Protein AF-A0A2V9KWY2-F1 (afdb_monomer_lite)

pLDDT: mean 82.52, std 20.33, range [44.47, 98.69]

Foldseek 3Di:
DDDPVNVVVVVVVVVVVVVVVLVVVLVVLLVVLLVCLVVVHDLDDVVVLVVVLVVQLVVDPDPDHSVRSSVVVVVSVVVSSVNSVVSSVDPDDDDDPPDDDDDDDDDDDDDDDDDDDDDDDDDDDD

Secondary structure (DSSP, 8-state):
---HHHHHHHHHHHHHHHHHHHHHHHHHHHHHHHHHHHTT--S--HHHHHHHHHHHHHH--SSS-HHHHHHHHHHHHHHHHHHHHHHHH--S-----------PPP-------PPP----------

Radius of gyration: 31.1 Å; chains: 1; bounding box: 34×101×57 Å

Sequence (126 aa):
MSDLDDWRKRIDEIDQQLVKLLNERSGCAVEIGHIKKKLNLPAWAPEREVEILRNVVKTNRGPLDDAAIRRLFERIIDEARSLERHAMDAHTGPVPGRGRSPSVGQSSSGSDAGPSGSGGSSERKG

Structure (mmCIF, N/CA/C/O backbone):
data_AF-A0A2V9KWY2-F1
#
_entry.id   AF-A0A2V9KWY2-F1
#
loop_
_atom_site.group_PDB
_atom_site.id
_atom_site.type_symbol
_atom_site.label_atom_id
_atom_site.label_alt_id
_atom_site.label_comp_id
_atom_site.label_asym_id
_atom_site.label_entity_id
_atom_site.label_seq_id
_atom_site.pdbx_PDB_ins_code
_atom_site.Cartn_x
_atom_site.Cartn_y
_atom_site.Cartn_z
_atom_site.occupancy
_atom_site.B_iso_or_equiv
_atom_site.auth_seq_id
_atom_site.auth_comp_id
_atom_site.auth_asym_id
_atom_site.auth_atom_id
_atom_site.pdbx_PDB_model_num
ATOM 1 N N . MET A 1 1 ? -13.971 2.257 31.378 1.00 46.94 1 MET A N 1
ATOM 2 C CA . MET A 1 1 ? -14.927 2.193 30.254 1.00 46.94 1 MET A CA 1
ATOM 3 C C . MET A 1 1 ? -14.268 2.937 29.112 1.00 46.94 1 MET A C 1
ATOM 5 O O . MET A 1 1 ? -13.916 4.083 29.337 1.00 46.94 1 MET A O 1
ATOM 9 N N . SER A 1 2 ? -13.982 2.286 27.982 1.00 66.12 2 SER A N 1
ATOM 10 C CA . SER A 1 2 ? -13.500 3.006 26.794 1.00 66.12 2 SER A CA 1
ATOM 11 C C . SER A 1 2 ? -14.691 3.727 26.178 1.00 66.12 2 SER A C 1
ATOM 13 O O . SER A 1 2 ? -15.665 3.055 25.826 1.00 66.12 2 SER A O 1
ATOM 15 N N . ASP A 1 3 ? -14.634 5.048 26.079 1.00 87.38 3 ASP A N 1
ATOM 16 C CA . ASP A 1 3 ? -15.668 5.807 25.377 1.00 87.38 3 ASP A CA 1
ATOM 17 C C . ASP A 1 3 ? -15.383 5.797 23.864 1.00 87.38 3 ASP A C 1
ATOM 19 O O . ASP A 1 3 ? -14.276 5.483 23.417 1.00 87.38 3 ASP A O 1
ATOM 23 N N . LEU A 1 4 ? -16.390 6.117 23.057 1.00 94.56 4 LEU A N 1
ATOM 24 C CA . LEU A 1 4 ? -16.317 6.206 21.599 1.00 94.56 4 LEU A CA 1
ATOM 25 C C . LEU A 1 4 ? -15.117 7.041 21.119 1.00 94.56 4 LEU A C 1
ATOM 27 O O . LEU A 1 4 ? -14.477 6.704 20.120 1.00 94.56 4 LEU A O 1
ATOM 31 N N . ASP A 1 5 ? -14.797 8.109 21.843 1.00 95.62 5 ASP A N 1
ATOM 32 C CA . ASP A 1 5 ? -13.716 9.025 21.490 1.00 95.62 5 ASP A CA 1
ATOM 33 C C . ASP A 1 5 ? -12.321 8.407 21.652 1.00 95.62 5 ASP A C 1
ATOM 35 O O . ASP A 1 5 ? -11.417 8.739 20.884 1.00 95.62 5 ASP A O 1
ATOM 39 N N . ASP A 1 6 ? -12.135 7.463 22.578 1.00 95.75 6 ASP A N 1
ATOM 40 C CA . ASP A 1 6 ? -10.857 6.757 22.728 1.00 95.75 6 ASP A CA 1
ATOM 41 C C . ASP A 1 6 ? -10.597 5.839 21.528 1.00 95.75 6 ASP A C 1
ATOM 43 O O . ASP A 1 6 ? -9.485 5.786 20.999 1.00 95.75 6 ASP A O 1
ATOM 47 N N . TRP A 1 7 ? -11.640 5.162 21.039 1.00 96.12 7 TRP A N 1
ATOM 48 C CA . TRP A 1 7 ? -11.542 4.328 19.841 1.00 96.12 7 TRP A CA 1
ATOM 49 C C . TRP A 1 7 ? -11.299 5.147 18.576 1.00 96.12 7 TRP A C 1
ATOM 51 O O . TRP A 1 7 ? -10.528 4.718 17.721 1.00 96.12 7 TRP A O 1
ATOM 61 N N . ARG A 1 8 ? -11.896 6.338 18.464 1.00 96.94 8 ARG A N 1
ATOM 62 C CA . ARG A 1 8 ? -11.625 7.256 17.347 1.00 96.94 8 ARG A CA 1
ATOM 63 C C . ARG A 1 8 ? -10.176 7.726 17.336 1.00 96.94 8 ARG A C 1
ATOM 65 O O . ARG A 1 8 ? -9.519 7.577 16.315 1.00 96.94 8 ARG A O 1
ATOM 72 N N . LYS A 1 9 ? -9.643 8.169 18.480 1.00 97.44 9 LYS A N 1
ATOM 73 C CA . LYS A 1 9 ? -8.216 8.525 18.598 1.00 97.44 9 LYS A CA 1
ATOM 74 C C . LYS A 1 9 ? -7.316 7.357 18.210 1.00 97.44 9 LYS A C 1
ATOM 76 O O . LYS A 1 9 ? -6.326 7.541 17.509 1.00 97.44 9 LYS A O 1
ATOM 81 N N . ARG A 1 10 ? -7.682 6.139 18.622 1.00 97.44 10 ARG A N 1
ATOM 82 C CA . ARG A 1 10 ? -6.934 4.941 18.243 1.00 97.44 10 ARG A CA 1
ATOM 83 C C . ARG A 1 10 ? -6.958 4.686 16.734 1.00 97.44 10 ARG A C 1
ATOM 85 O O . ARG A 1 10 ? -5.940 4.271 16.187 1.00 97.44 10 ARG A O 1
ATOM 92 N N . ILE A 1 11 ? -8.090 4.915 16.069 1.00 97.75 11 ILE A N 1
ATOM 93 C CA . ILE A 1 11 ? -8.193 4.834 14.605 1.00 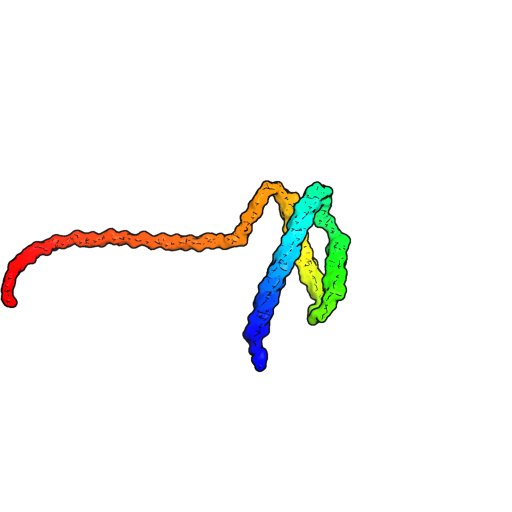97.75 11 ILE A CA 1
ATOM 94 C C . ILE A 1 11 ? -7.293 5.892 13.959 1.00 97.75 11 ILE A C 1
ATOM 96 O O . ILE A 1 11 ? -6.481 5.531 13.114 1.00 97.75 11 ILE A O 1
ATOM 100 N N . ASP A 1 12 ? -7.332 7.142 14.423 1.00 98.31 12 ASP A N 1
ATOM 101 C CA . ASP A 1 12 ? -6.498 8.222 13.878 1.00 98.31 12 ASP A CA 1
ATOM 102 C C . ASP A 1 12 ? -4.993 7.891 13.961 1.00 98.31 12 ASP A C 1
ATOM 104 O O . ASP A 1 12 ? -4.233 8.121 13.017 1.00 98.31 12 ASP A O 1
ATOM 108 N N . GLU A 1 13 ? -4.543 7.308 15.076 1.00 98.50 13 GLU A N 1
ATOM 109 C CA . GLU A 1 13 ? -3.160 6.839 15.247 1.00 98.50 13 GLU A CA 1
ATOM 110 C C . GLU A 1 13 ? -2.784 5.717 14.270 1.00 98.50 13 GLU A C 1
ATOM 112 O O . GLU A 1 13 ? -1.647 5.659 13.786 1.00 98.50 13 GLU A O 1
ATOM 117 N N . ILE A 1 14 ? -3.711 4.791 14.013 1.00 98.50 14 ILE A N 1
ATOM 118 C CA . ILE A 1 14 ? -3.516 3.695 13.060 1.00 98.50 14 ILE A CA 1
ATOM 119 C C . ILE A 1 14 ? -3.457 4.258 11.641 1.00 98.50 14 ILE A C 1
ATOM 121 O O . ILE A 1 14 ? -2.558 3.893 10.886 1.00 98.50 14 ILE A O 1
ATOM 125 N N . ASP A 1 15 ? -4.340 5.187 11.293 1.00 98.50 15 ASP A N 1
ATOM 126 C CA . ASP A 1 15 ? -4.395 5.800 9.968 1.00 98.50 15 ASP A CA 1
ATOM 127 C C . ASP A 1 15 ? -3.099 6.552 9.641 1.00 98.50 15 ASP A C 1
ATOM 129 O O . ASP A 1 15 ? -2.556 6.417 8.541 1.00 98.50 15 ASP A O 1
ATOM 133 N N . GLN A 1 16 ? -2.520 7.260 10.614 1.00 98.62 16 GLN A N 1
ATOM 134 C CA . GLN A 1 16 ? -1.202 7.886 10.454 1.00 98.62 16 GLN A CA 1
ATOM 135 C C . GLN A 1 16 ? -0.099 6.856 10.164 1.00 98.62 16 GLN A C 1
ATOM 137 O O . GLN A 1 16 ? 0.765 7.085 9.309 1.00 98.62 16 GLN A O 1
ATOM 142 N N . GLN A 1 17 ? -0.129 5.702 10.836 1.00 98.69 17 GLN A N 1
ATOM 143 C CA . GLN A 1 17 ? 0.818 4.614 10.581 1.00 98.69 17 GLN A CA 1
ATOM 144 C C . GLN A 1 17 ? 0.595 3.978 9.206 1.00 98.69 17 GLN A C 1
ATOM 146 O O . GLN A 1 17 ? 1.567 3.703 8.501 1.00 98.69 17 GLN A O 1
ATOM 151 N N . LEU A 1 18 ? -0.661 3.796 8.790 1.00 98.19 18 LEU A N 1
ATOM 152 C CA . LEU A 1 18 ? -1.001 3.293 7.462 1.00 98.19 18 LEU A CA 1
ATOM 153 C C . LEU A 1 18 ? -0.465 4.221 6.372 1.00 98.19 18 LEU A C 1
ATOM 155 O O . LEU A 1 18 ? 0.203 3.747 5.457 1.00 98.19 18 LEU A O 1
ATOM 159 N N . VAL A 1 19 ? -0.673 5.536 6.491 1.00 98.38 19 VAL A N 1
ATOM 160 C CA . VAL A 1 19 ? -0.138 6.516 5.531 1.00 98.38 19 VAL A CA 1
ATOM 161 C C . VAL A 1 19 ? 1.386 6.433 5.452 1.00 98.38 19 VAL A C 1
ATOM 163 O O . VAL A 1 19 ? 1.946 6.421 4.354 1.00 98.38 19 VAL A O 1
ATOM 166 N N . LYS A 1 20 ? 2.074 6.321 6.594 1.00 98.44 20 LYS A N 1
ATOM 167 C CA . LYS A 1 20 ? 3.533 6.163 6.622 1.00 98.44 20 LYS A CA 1
ATOM 168 C C . LYS A 1 20 ? 3.984 4.899 5.879 1.00 98.44 20 LYS A C 1
ATOM 170 O O . LYS A 1 20 ? 4.830 4.989 4.994 1.00 98.44 20 LYS A O 1
ATOM 175 N N . LEU A 1 21 ? 3.381 3.749 6.180 1.00 98.44 21 LEU A N 1
ATOM 176 C CA . LEU A 1 21 ? 3.709 2.469 5.541 1.00 98.44 21 LEU A CA 1
ATOM 177 C C . LEU A 1 21 ? 3.394 2.467 4.038 1.00 98.44 21 LEU A C 1
ATOM 179 O O . LEU A 1 21 ? 4.153 1.918 3.239 1.00 98.44 21 LEU A O 1
ATOM 183 N N . LEU A 1 22 ? 2.291 3.098 3.631 1.00 97.94 22 LEU A N 1
ATOM 184 C CA . LEU A 1 22 ? 1.922 3.239 2.223 1.00 97.94 22 LEU A CA 1
ATOM 185 C C . LEU A 1 22 ? 2.926 4.109 1.462 1.00 97.94 22 LEU A C 1
ATOM 187 O O . LEU A 1 22 ? 3.292 3.762 0.337 1.00 97.94 22 LEU A O 1
ATOM 191 N N . ASN A 1 23 ? 3.412 5.192 2.073 1.00 97.62 23 ASN A N 1
ATOM 192 C CA . ASN A 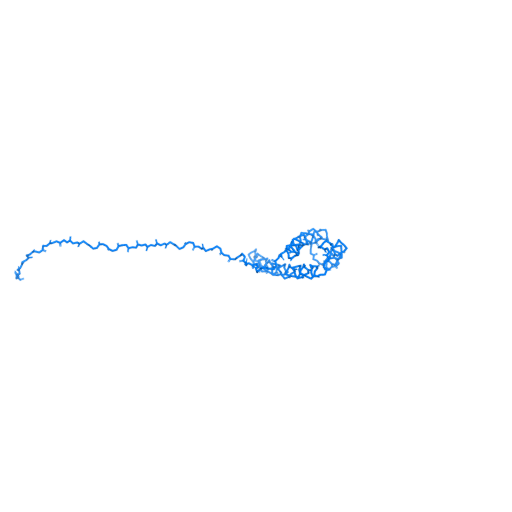1 23 ? 4.453 6.038 1.490 1.00 97.62 23 ASN A CA 1
ATOM 193 C C . ASN A 1 23 ? 5.785 5.293 1.361 1.00 97.62 23 ASN A C 1
ATOM 195 O O . ASN A 1 23 ? 6.404 5.343 0.301 1.00 97.62 23 ASN A O 1
ATOM 199 N N . GLU A 1 24 ? 6.200 4.552 2.392 1.00 98.25 24 GLU A N 1
ATOM 200 C CA . GLU A 1 24 ? 7.406 3.713 2.344 1.00 98.25 24 GLU A CA 1
ATOM 201 C C . GLU A 1 24 ? 7.311 2.669 1.220 1.00 98.25 24 GLU A C 1
ATOM 203 O O . GLU A 1 24 ? 8.194 2.588 0.364 1.00 98.25 24 GLU A O 1
ATOM 208 N N . ARG A 1 25 ? 6.191 1.935 1.144 1.00 97.75 25 ARG A N 1
ATOM 209 C CA . ARG A 1 25 ? 5.931 0.964 0.070 1.00 97.75 25 ARG A CA 1
ATOM 210 C C . ARG A 1 25 ? 5.951 1.615 -1.316 1.00 97.75 25 ARG A C 1
ATOM 212 O O . ARG A 1 25 ? 6.458 1.022 -2.267 1.00 97.75 25 ARG A O 1
ATOM 219 N N . SER A 1 26 ? 5.387 2.812 -1.440 1.00 96.25 26 SER A N 1
ATOM 220 C CA . SER A 1 26 ? 5.357 3.564 -2.698 1.00 96.25 26 SER A CA 1
ATOM 221 C C . SER A 1 26 ? 6.750 4.047 -3.107 1.00 96.25 26 SER A C 1
ATOM 223 O O . SER A 1 26 ? 7.088 3.990 -4.286 1.00 96.25 26 SER A O 1
ATOM 225 N N . GLY A 1 27 ? 7.593 4.428 -2.143 1.00 97.00 27 GLY A N 1
ATOM 226 C CA . GLY A 1 27 ? 9.008 4.725 -2.374 1.00 97.00 27 GLY A CA 1
ATOM 227 C C . GLY A 1 27 ? 9.759 3.533 -2.971 1.00 97.00 27 GLY A C 1
ATOM 228 O O . GLY A 1 27 ? 10.503 3.698 -3.935 1.00 97.00 27 GLY A O 1
ATOM 229 N N . CYS A 1 28 ? 9.493 2.309 -2.497 1.00 97.00 28 CYS A N 1
ATOM 230 C CA . CYS A 1 28 ? 10.054 1.106 -3.119 1.00 97.00 28 CYS A CA 1
ATOM 231 C C . CYS A 1 28 ? 9.642 0.961 -4.594 1.00 97.00 28 CYS A C 1
ATOM 233 O O . CYS A 1 28 ? 10.468 0.579 -5.419 1.00 97.00 28 CYS A O 1
ATOM 235 N N . ALA A 1 29 ? 8.388 1.270 -4.942 1.00 95.88 29 ALA A N 1
ATOM 236 C CA . ALA A 1 29 ? 7.912 1.196 -6.325 1.00 95.88 29 ALA A CA 1
ATOM 237 C C . ALA A 1 29 ? 8.608 2.221 -7.238 1.00 95.88 29 ALA A C 1
ATOM 239 O O . ALA A 1 29 ? 8.958 1.897 -8.371 1.00 95.88 29 ALA A O 1
ATOM 240 N N . VAL A 1 30 ? 8.880 3.427 -6.732 1.00 96.69 30 VAL A N 1
ATOM 241 C CA . VAL A 1 30 ? 9.658 4.450 -7.452 1.00 96.69 30 VAL A CA 1
ATOM 242 C C . VAL A 1 30 ? 11.072 3.949 -7.756 1.00 96.69 30 VAL A C 1
ATOM 244 O O . VAL A 1 30 ? 11.508 4.001 -8.907 1.00 96.69 30 VAL A O 1
ATOM 247 N N . GLU A 1 31 ? 11.768 3.391 -6.763 1.00 97.56 31 GLU A N 1
ATOM 248 C CA . GLU A 1 31 ? 13.118 2.851 -6.971 1.00 97.56 31 GLU A CA 1
ATOM 249 C C . GLU A 1 31 ? 13.133 1.657 -7.932 1.00 97.56 31 GLU A C 1
ATOM 251 O O . GLU A 1 31 ? 14.009 1.561 -8.796 1.00 97.56 31 GLU A O 1
ATOM 256 N N . ILE A 1 32 ? 12.128 0.778 -7.852 1.00 95.75 32 ILE A N 1
ATOM 257 C CA . ILE A 1 32 ? 11.937 -0.302 -8.827 1.00 95.75 32 ILE A CA 1
ATOM 258 C C . ILE A 1 32 ? 11.779 0.273 -10.239 1.00 95.75 32 ILE A C 1
ATOM 260 O O . ILE A 1 32 ? 12.401 -0.243 -11.167 1.00 95.75 32 ILE A O 1
ATOM 264 N N . GLY A 1 33 ? 11.020 1.359 -10.406 1.00 95.75 33 GLY A N 1
ATOM 265 C CA . GLY A 1 33 ? 10.865 2.051 -11.686 1.00 95.75 33 GLY A CA 1
ATOM 266 C C . GLY A 1 33 ? 12.200 2.552 -12.241 1.00 95.75 33 GLY A C 1
ATOM 267 O O . GLY A 1 33 ? 12.541 2.265 -13.390 1.00 95.75 33 GLY A O 1
ATOM 268 N N . HIS A 1 34 ? 13.021 3.212 -11.418 1.00 95.50 34 HIS A N 1
ATOM 269 C CA . HIS A 1 34 ? 14.365 3.642 -11.823 1.00 95.50 34 HIS A CA 1
ATOM 270 C C . HIS A 1 34 ? 15.258 2.467 -12.250 1.00 95.50 34 HIS A C 1
ATOM 272 O O . HIS A 1 34 ? 15.983 2.565 -13.244 1.00 95.50 34 HIS A O 1
ATOM 278 N N . ILE A 1 35 ? 15.215 1.352 -11.514 1.00 95.81 35 ILE A N 1
ATOM 279 C CA . ILE A 1 35 ? 15.985 0.142 -11.827 1.00 95.81 35 ILE A CA 1
ATOM 280 C C . ILE A 1 35 ? 15.503 -0.474 -13.143 1.00 95.81 35 ILE A C 1
ATOM 282 O O . ILE A 1 35 ? 16.315 -0.729 -14.030 1.00 95.81 35 ILE A O 1
ATOM 286 N N . LYS A 1 36 ? 14.191 -0.665 -13.313 1.00 94.19 36 LYS A N 1
ATOM 287 C CA . LYS A 1 36 ? 13.609 -1.221 -14.540 1.00 94.19 36 LYS A CA 1
ATOM 288 C C . LYS A 1 36 ? 13.922 -0.363 -15.757 1.00 94.19 36 LYS A C 1
ATOM 290 O O . LYS A 1 36 ? 14.289 -0.917 -16.786 1.00 94.19 36 LYS A O 1
ATOM 295 N N . LYS A 1 37 ? 13.881 0.968 -15.627 1.00 94.38 37 LYS A N 1
ATOM 296 C CA . LYS A 1 37 ? 14.306 1.895 -16.685 1.00 94.38 37 LYS A CA 1
ATOM 297 C C . LYS A 1 37 ? 15.760 1.659 -17.090 1.00 94.38 37 LYS A C 1
ATOM 299 O O . LYS A 1 37 ? 16.043 1.497 -18.272 1.00 94.38 37 LYS A O 1
ATOM 304 N N . LYS A 1 38 ? 16.679 1.601 -16.118 1.00 94.81 38 LYS A N 1
ATOM 305 C CA . LYS A 1 38 ? 18.111 1.345 -16.368 1.00 94.81 38 LYS A CA 1
ATOM 306 C C . LYS A 1 38 ? 18.355 -0.007 -17.042 1.00 94.81 38 LYS A C 1
ATOM 308 O O . LYS A 1 38 ? 19.272 -0.124 -17.846 1.00 94.81 38 LYS A O 1
ATOM 313 N N . LEU A 1 39 ? 17.542 -1.008 -16.711 1.00 95.19 39 LEU A N 1
ATOM 314 C CA . LEU A 1 39 ? 17.621 -2.363 -17.260 1.00 95.19 39 LEU A CA 1
ATOM 315 C C . LEU A 1 39 ? 16.771 -2.569 -18.525 1.00 95.19 39 LEU A C 1
ATOM 317 O O . LEU A 1 39 ? 16.735 -3.679 -19.048 1.00 95.19 39 LEU A O 1
ATOM 321 N N . ASN A 1 40 ? 16.082 -1.530 -19.010 1.00 92.62 40 ASN A N 1
ATOM 322 C CA . ASN A 1 40 ? 15.142 -1.597 -20.131 1.00 92.62 40 ASN A CA 1
ATOM 323 C C . ASN A 1 40 ? 14.069 -2.703 -19.973 1.00 92.62 40 ASN A C 1
ATOM 325 O O . ASN A 1 40 ? 13.718 -3.398 -20.927 1.00 92.62 40 ASN A O 1
ATOM 329 N N . LEU A 1 41 ? 13.572 -2.881 -18.745 1.00 92.31 41 LEU A N 1
ATOM 330 C CA . LEU A 1 41 ? 12.531 -3.845 -18.380 1.00 92.31 41 LEU A CA 1
ATOM 331 C C . LEU A 1 41 ? 11.135 -3.202 -18.408 1.00 92.31 41 LEU A C 1
ATOM 333 O O . LEU A 1 41 ? 11.009 -2.006 -18.139 1.00 92.31 41 LEU A O 1
ATOM 337 N N . PRO A 1 42 ? 10.066 -3.979 -18.664 1.00 88.12 42 PRO A N 1
ATOM 338 C CA . PRO A 1 42 ? 8.701 -3.465 -18.637 1.00 88.12 42 PRO A CA 1
ATOM 339 C C . PRO A 1 42 ? 8.233 -3.125 -17.213 1.00 88.12 42 PRO A C 1
ATOM 341 O O . PRO A 1 42 ? 8.552 -3.814 -16.241 1.00 88.12 42 PRO A O 1
ATOM 344 N N . ALA A 1 43 ? 7.395 -2.089 -17.101 1.00 81.31 43 ALA A N 1
ATOM 345 C CA . ALA A 1 43 ? 6.737 -1.725 -15.843 1.00 81.31 43 ALA A CA 1
ATOM 346 C C . ALA A 1 43 ? 5.770 -2.827 -15.369 1.00 81.31 43 ALA A C 1
ATOM 348 O O . ALA A 1 43 ? 5.684 -3.143 -14.185 1.00 81.31 43 ALA A O 1
ATOM 349 N N . TRP A 1 44 ? 5.048 -3.445 -16.305 1.00 87.25 44 TRP A N 1
ATOM 350 C CA . TRP A 1 44 ? 4.018 -4.434 -16.002 1.00 87.25 44 TRP A CA 1
ATOM 351 C C . TRP A 1 44 ? 4.615 -5.826 -15.754 1.00 87.25 44 TRP A C 1
ATOM 353 O O . TRP A 1 44 ? 5.347 -6.348 -16.591 1.00 87.25 44 TRP A O 1
ATOM 363 N N . ALA A 1 45 ? 4.292 -6.412 -14.597 1.00 89.62 45 ALA A N 1
ATOM 364 C CA . ALA A 1 45 ? 4.737 -7.741 -14.174 1.00 89.62 45 ALA A CA 1
ATOM 365 C C . ALA A 1 45 ? 3.582 -8.479 -13.457 1.00 89.62 45 ALA A C 1
ATOM 367 O O . ALA A 1 45 ? 3.526 -8.478 -12.222 1.00 89.62 45 ALA A O 1
ATOM 368 N N . PRO A 1 46 ? 2.626 -9.068 -14.199 1.00 92.50 46 PRO A N 1
ATOM 369 C CA . PRO A 1 46 ? 1.402 -9.635 -13.626 1.00 92.50 46 PRO A CA 1
ATOM 370 C C . PRO A 1 46 ? 1.668 -10.794 -12.654 1.00 92.50 46 PRO A C 1
ATOM 372 O O . PRO A 1 46 ? 0.990 -10.915 -11.633 1.00 92.50 46 PRO A O 1
ATOM 375 N N . GLU A 1 47 ? 2.696 -11.607 -12.899 1.00 95.56 47 GLU A N 1
ATOM 376 C CA . GLU A 1 47 ? 3.089 -12.710 -12.015 1.00 95.56 47 GLU A CA 1
ATOM 377 C C . GLU A 1 47 ? 3.483 -12.192 -10.629 1.00 95.56 47 GLU A C 1
ATOM 379 O O . GLU A 1 47 ? 3.140 -12.795 -9.608 1.00 95.56 47 GLU A O 1
ATOM 384 N N . ARG A 1 48 ? 4.150 -11.031 -10.582 1.00 95.31 48 ARG A N 1
ATOM 385 C CA . ARG A 1 48 ? 4.544 -10.401 -9.322 1.00 95.31 48 ARG A CA 1
ATOM 386 C C . ARG A 1 48 ? 3.329 -9.927 -8.529 1.00 95.31 48 ARG A C 1
ATOM 388 O O . ARG A 1 48 ? 3.312 -10.043 -7.307 1.00 95.31 48 ARG A O 1
ATOM 395 N N . GLU A 1 49 ? 2.303 -9.415 -9.197 1.00 95.25 49 GLU A N 1
ATOM 396 C CA . GLU A 1 49 ? 1.075 -8.960 -8.537 1.00 95.25 49 GLU A CA 1
ATOM 397 C C . GLU A 1 49 ? 0.288 -10.128 -7.941 1.00 95.25 49 GLU A C 1
ATOM 399 O O . GLU A 1 49 ? -0.156 -10.053 -6.794 1.00 95.25 49 GLU A O 1
ATOM 404 N N . VAL A 1 50 ? 0.195 -11.245 -8.671 1.00 97.25 50 VAL A N 1
ATOM 405 C CA . VAL A 1 50 ? -0.397 -12.491 -8.161 1.00 97.25 50 VAL A CA 1
ATOM 406 C C . VAL A 1 50 ? 0.333 -12.967 -6.905 1.00 97.25 50 VAL A C 1
ATOM 408 O O . VAL A 1 50 ? -0.311 -13.372 -5.933 1.00 97.25 50 VAL A O 1
ATOM 411 N N . GLU A 1 51 ? 1.664 -12.894 -6.894 1.00 97.75 51 GLU A N 1
ATOM 412 C CA . GLU A 1 51 ? 2.473 -13.265 -5.734 1.00 97.75 51 GLU A CA 1
ATOM 413 C C . GLU A 1 51 ? 2.220 -12.344 -4.530 1.00 97.75 51 GLU A C 1
ATOM 415 O O . GLU A 1 51 ? 2.013 -12.832 -3.418 1.00 97.75 51 GLU A O 1
ATOM 420 N N . ILE A 1 52 ? 2.169 -11.023 -4.744 1.00 97.12 52 ILE A N 1
ATOM 421 C CA . ILE A 1 52 ? 1.842 -10.050 -3.690 1.00 97.12 52 ILE A CA 1
ATOM 422 C C . ILE A 1 52 ? 0.478 -10.382 -3.079 1.00 97.12 52 ILE A C 1
ATOM 424 O O . ILE A 1 52 ? 0.374 -10.507 -1.859 1.00 97.12 52 ILE A O 1
ATOM 428 N N . LEU A 1 53 ? -0.546 -10.580 -3.914 1.00 97.94 53 LEU A N 1
ATOM 429 C CA . LEU A 1 53 ? -1.908 -10.871 -3.460 1.00 97.94 53 LEU A CA 1
ATOM 430 C C . LEU A 1 53 ? -1.991 -12.204 -2.705 1.00 97.94 53 LEU A C 1
ATOM 432 O O . LEU A 1 53 ? -2.655 -12.289 -1.672 1.00 97.94 53 LEU A O 1
ATOM 436 N N . ARG A 1 54 ? -1.270 -13.235 -3.160 1.00 97.94 54 ARG A N 1
ATOM 437 C CA . ARG A 1 54 ? -1.161 -14.508 -2.433 1.00 97.94 54 ARG A CA 1
ATOM 438 C C . ARG A 1 54 ? -0.525 -14.314 -1.055 1.00 97.94 54 ARG A C 1
ATOM 440 O O . ARG A 1 54 ? -1.012 -14.877 -0.076 1.00 97.94 54 ARG A O 1
ATOM 447 N N . ASN A 1 55 ? 0.550 -13.534 -0.969 1.00 97.88 55 ASN A N 1
ATOM 448 C CA . 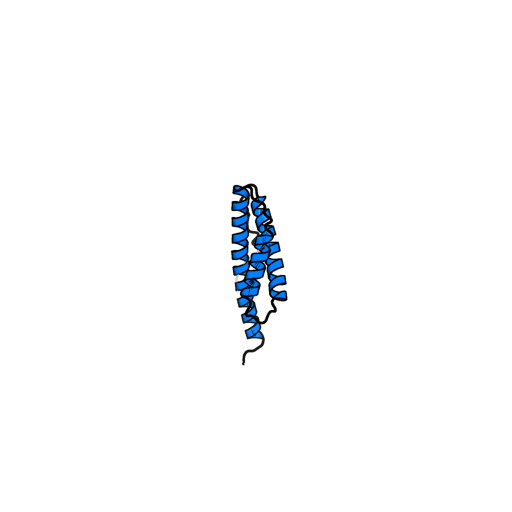ASN A 1 55 ? 1.293 -13.339 0.275 1.00 97.88 55 ASN A CA 1
ATOM 449 C C . ASN A 1 55 ? 0.482 -12.568 1.325 1.00 97.88 55 ASN A C 1
ATOM 451 O O . ASN A 1 55 ? 0.502 -12.935 2.501 1.00 97.88 55 ASN A O 1
ATOM 455 N N . VAL A 1 56 ? -0.258 -11.534 0.916 1.00 97.31 56 VAL A N 1
ATOM 456 C CA . VAL A 1 56 ? -1.064 -10.725 1.849 1.00 97.31 56 VAL A CA 1
ATOM 457 C C . VAL A 1 56 ? -2.269 -11.500 2.369 1.00 97.31 56 VAL A C 1
ATOM 459 O O . VAL A 1 56 ? -2.538 -11.449 3.564 1.00 97.31 56 VAL A O 1
ATOM 462 N N . VAL A 1 57 ? -2.916 -12.304 1.516 1.00 97.50 57 VAL A N 1
ATOM 463 C CA . VAL A 1 57 ? -3.993 -13.218 1.926 1.00 97.50 57 VAL A CA 1
ATOM 464 C C . VAL A 1 57 ? -3.466 -14.262 2.909 1.00 97.50 57 VAL A C 1
ATOM 466 O O . VAL A 1 57 ? -4.016 -14.425 3.989 1.00 97.50 57 VAL A O 1
ATOM 469 N N . LYS A 1 58 ? -2.325 -14.899 2.614 1.00 97.38 58 LYS A N 1
ATOM 470 C CA . LYS A 1 58 ? -1.698 -15.874 3.524 1.00 97.38 58 LYS A CA 1
ATOM 471 C C . LYS A 1 58 ? -1.349 -15.284 4.901 1.00 97.38 58 LYS A C 1
ATOM 473 O O . LYS A 1 58 ? -1.275 -16.017 5.886 1.00 97.38 58 LYS A O 1
ATOM 478 N N . THR A 1 59 ? -1.087 -13.981 4.963 1.00 96.00 59 THR A N 1
ATOM 479 C CA . THR A 1 59 ? -0.700 -13.276 6.196 1.00 96.00 59 THR A CA 1
ATOM 480 C C . THR A 1 59 ? -1.912 -12.711 6.947 1.00 96.00 59 THR A C 1
ATOM 482 O O . THR A 1 59 ? -1.780 -12.313 8.105 1.00 96.00 59 THR A O 1
ATOM 485 N N . ASN A 1 60 ? -3.098 -12.703 6.334 1.00 96.69 60 ASN A N 1
ATOM 486 C CA . ASN A 1 60 ? -4.313 -12.194 6.948 1.00 96.69 60 ASN A CA 1
ATOM 487 C C . ASN A 1 60 ? -4.731 -13.063 8.145 1.00 96.69 60 ASN A C 1
ATOM 489 O O . ASN A 1 60 ? -5.027 -14.248 8.014 1.00 96.69 60 ASN A O 1
ATOM 493 N N . ARG A 1 61 ? -4.741 -12.461 9.334 1.00 95.38 61 ARG A N 1
ATOM 494 C CA . ARG A 1 61 ? -5.260 -13.054 10.582 1.00 95.38 61 ARG A CA 1
ATOM 495 C C . ARG A 1 61 ? -6.255 -12.122 11.270 1.00 95.38 61 ARG A C 1
ATOM 497 O O . ARG A 1 61 ? -6.538 -12.279 12.455 1.00 95.38 61 ARG A O 1
ATOM 504 N N . GLY A 1 62 ? -6.679 -11.086 10.550 1.00 94.56 62 GLY A N 1
ATOM 505 C CA . GLY A 1 62 ? -7.519 -10.026 11.070 1.00 94.56 62 GLY A CA 1
ATOM 506 C C . GLY A 1 62 ? -9.006 -10.313 10.879 1.00 94.56 62 GLY A C 1
ATOM 507 O O . GLY A 1 62 ? -9.387 -11.333 10.312 1.00 94.56 62 GLY A O 1
ATOM 508 N N . PRO A 1 63 ? -9.860 -9.384 11.328 1.00 96.50 63 PRO A N 1
ATOM 509 C CA . PRO A 1 63 ? -11.310 -9.489 11.176 1.00 96.50 63 PRO A CA 1
ATOM 510 C C . PRO A 1 63 ? -11.801 -9.233 9.739 1.00 96.50 63 PRO A C 1
ATOM 512 O O . PRO A 1 63 ? -12.982 -9.422 9.462 1.00 96.50 63 PRO A O 1
ATOM 515 N N . LEU A 1 64 ? -10.930 -8.774 8.834 1.00 97.25 64 LEU A N 1
ATOM 516 C CA . LEU A 1 64 ? -11.250 -8.624 7.415 1.00 97.25 64 LEU A CA 1
ATOM 517 C C . LEU A 1 64 ? -11.160 -9.980 6.717 1.00 97.25 64 LEU A C 1
ATOM 519 O O . LEU A 1 64 ? -10.184 -10.703 6.905 1.00 97.25 64 LEU A O 1
ATOM 523 N N . ASP A 1 65 ? -12.136 -10.297 5.869 1.00 97.94 65 ASP A N 1
ATOM 524 C CA . ASP A 1 65 ? -12.050 -11.477 5.013 1.00 97.94 65 ASP A CA 1
ATOM 525 C C . ASP A 1 65 ? -10.977 -11.319 3.916 1.00 97.94 65 ASP A C 1
ATOM 527 O O . ASP A 1 65 ? -10.533 -10.216 3.570 1.00 97.94 65 ASP A O 1
ATOM 531 N N . ASP A 1 66 ? -10.550 -12.445 3.346 1.00 98.06 66 ASP A N 1
ATOM 532 C CA . ASP A 1 66 ? -9.495 -12.472 2.328 1.00 98.06 66 ASP A CA 1
ATOM 533 C C . ASP A 1 66 ? -9.876 -11.700 1.059 1.00 98.06 66 ASP A C 1
ATOM 535 O O . ASP A 1 66 ? -9.013 -11.130 0.384 1.00 98.06 66 ASP A O 1
ATOM 539 N N . ALA A 1 67 ? -11.171 -11.637 0.738 1.00 97.62 67 ALA A N 1
ATOM 540 C CA . ALA A 1 67 ? -11.663 -10.888 -0.408 1.00 97.62 67 A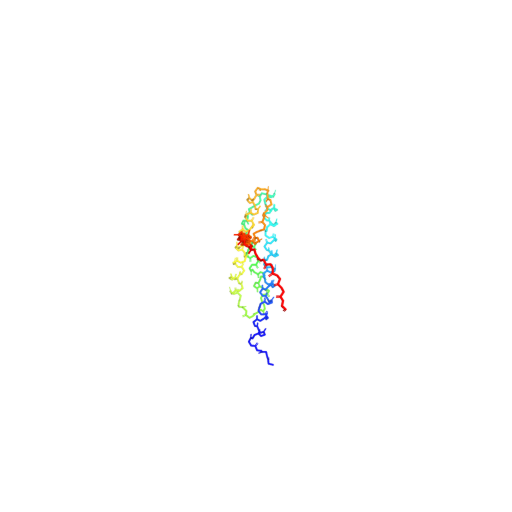LA A CA 1
ATOM 541 C C . ALA A 1 67 ? -11.514 -9.373 -0.190 1.00 97.62 67 ALA A C 1
ATOM 543 O O . ALA A 1 67 ? -11.151 -8.650 -1.118 1.00 97.62 67 ALA A O 1
ATOM 544 N N . ALA A 1 68 ? -11.761 -8.882 1.023 1.00 98.00 68 ALA A N 1
ATOM 545 C CA . ALA A 1 68 ? -11.572 -7.493 1.410 1.00 98.00 68 ALA A CA 1
ATOM 546 C C . ALA A 1 68 ? -10.088 -7.117 1.383 1.00 98.00 68 ALA A C 1
ATOM 548 O O . ALA A 1 68 ? -9.738 -6.097 0.788 1.00 98.00 68 ALA A O 1
ATOM 549 N N . ILE A 1 69 ? -9.213 -7.969 1.932 1.00 98.12 69 ILE A N 1
ATOM 550 C CA . ILE A 1 69 ? -7.757 -7.775 1.850 1.00 98.12 69 ILE A CA 1
ATOM 551 C C . ILE A 1 69 ? -7.300 -7.699 0.394 1.00 98.12 69 ILE A C 1
ATOM 553 O O . ILE A 1 69 ? -6.577 -6.772 0.028 1.00 98.12 69 ILE A O 1
ATOM 557 N N . ARG A 1 70 ? -7.761 -8.617 -0.460 1.00 98.00 70 ARG A N 1
ATOM 558 C CA . ARG A 1 70 ? -7.437 -8.599 -1.890 1.00 98.00 70 ARG A CA 1
ATOM 559 C C . ARG A 1 70 ? -7.844 -7.280 -2.554 1.00 98.00 70 ARG A C 1
ATOM 561 O O . ARG A 1 70 ? -6.991 -6.653 -3.173 1.00 98.00 70 ARG A O 1
ATOM 568 N N . ARG A 1 71 ? -9.092 -6.825 -2.378 1.00 98.06 71 ARG A N 1
ATOM 569 C CA . ARG A 1 71 ? -9.575 -5.565 -2.981 1.00 98.06 71 ARG A CA 1
ATOM 570 C C . ARG A 1 71 ? -8.761 -4.351 -2.530 1.00 98.06 71 ARG A C 1
ATOM 572 O O . ARG A 1 71 ? -8.465 -3.475 -3.338 1.00 98.06 71 ARG A O 1
ATOM 579 N N . LEU A 1 72 ? -8.384 -4.290 -1.251 1.00 98.06 72 LEU A N 1
ATOM 580 C CA . LEU A 1 72 ? -7.541 -3.208 -0.732 1.00 98.06 72 LEU A CA 1
ATOM 581 C C . LEU A 1 72 ? -6.149 -3.235 -1.371 1.00 98.06 72 LEU A C 1
ATOM 583 O O . LEU A 1 72 ? -5.657 -2.207 -1.836 1.00 98.06 72 LEU A O 1
ATOM 587 N N . PHE A 1 73 ? -5.524 -4.411 -1.436 1.00 97.69 73 PHE A N 1
ATOM 588 C CA . PHE A 1 73 ? -4.186 -4.539 -2.002 1.00 97.69 73 PHE A CA 1
ATOM 589 C C . PHE A 1 73 ? -4.140 -4.333 -3.514 1.00 97.69 73 PHE A C 1
ATOM 591 O O . PHE A 1 73 ? -3.146 -3.799 -3.994 1.00 97.69 73 PHE A O 1
ATOM 598 N N . GLU A 1 74 ? -5.192 -4.673 -4.257 1.00 97.62 74 GLU A N 1
ATOM 599 C CA . GLU A 1 74 ? -5.306 -4.343 -5.684 1.00 97.62 74 GLU A CA 1
ATOM 600 C C . GLU A 1 74 ? -5.205 -2.824 -5.901 1.00 97.62 74 GLU A C 1
ATOM 602 O O . GLU A 1 74 ? -4.373 -2.372 -6.684 1.00 97.62 74 GLU A O 1
ATOM 607 N N . ARG A 1 75 ? -5.921 -2.018 -5.103 1.00 98.12 75 ARG A N 1
ATOM 608 C CA . ARG A 1 75 ? -5.839 -0.545 -5.165 1.00 98.12 75 ARG A CA 1
ATOM 609 C C . ARG A 1 75 ? -4.444 -0.027 -4.806 1.00 98.12 75 ARG A C 1
ATOM 611 O O . ARG A 1 75 ? -3.913 0.853 -5.474 1.00 98.12 75 ARG A O 1
ATOM 618 N N . ILE A 1 76 ? -3.823 -0.602 -3.777 1.00 97.56 76 ILE A N 1
ATOM 619 C CA . ILE A 1 76 ? -2.458 -0.250 -3.356 1.00 97.56 76 ILE A CA 1
ATOM 620 C C . ILE A 1 76 ? -1.416 -0.626 -4.433 1.00 97.56 76 ILE A C 1
ATOM 622 O O . ILE A 1 76 ? -0.402 0.058 -4.600 1.00 97.56 76 ILE A O 1
ATOM 626 N N . ILE A 1 77 ? -1.621 -1.729 -5.158 1.00 96.12 77 ILE A N 1
ATOM 627 C CA . ILE A 1 77 ? -0.781 -2.129 -6.293 1.00 96.12 77 ILE A CA 1
ATOM 628 C C . ILE A 1 77 ? -0.973 -1.155 -7.457 1.00 96.12 77 ILE A C 1
ATOM 630 O O . ILE A 1 77 ? 0.025 -0.713 -8.021 1.00 96.12 77 ILE A O 1
ATOM 634 N N . ASP A 1 78 ? -2.210 -0.779 -7.780 1.00 95.69 78 ASP A N 1
ATOM 635 C CA . ASP A 1 78 ? -2.508 0.132 -8.887 1.00 95.69 78 ASP A CA 1
ATOM 636 C C . ASP A 1 78 ? -1.828 1.500 -8.725 1.00 95.69 78 ASP A C 1
ATOM 638 O O . ASP A 1 78 ? -1.172 1.974 -9.661 1.00 95.69 78 ASP A O 1
ATOM 642 N N . GLU A 1 79 ? -1.903 2.096 -7.531 1.00 96.69 79 GLU A N 1
ATOM 643 C CA . GLU A 1 79 ? -1.243 3.376 -7.237 1.00 96.69 79 GLU A CA 1
ATOM 644 C C . GLU A 1 79 ? 0.288 3.260 -7.280 1.00 96.69 79 GLU A C 1
ATOM 646 O O . GLU A 1 79 ? 0.971 4.093 -7.880 1.00 96.69 79 GLU A O 1
ATOM 651 N N . ALA A 1 80 ? 0.847 2.179 -6.728 1.00 94.62 80 ALA A N 1
ATOM 652 C CA . ALA A 1 80 ? 2.286 1.933 -6.791 1.00 94.62 80 ALA A CA 1
ATOM 653 C C . ALA 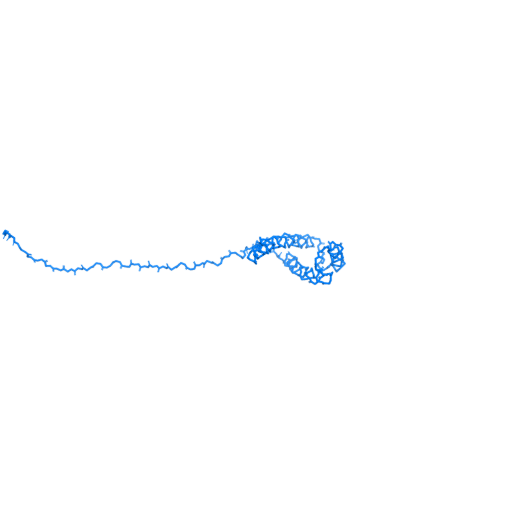A 1 80 ? 2.777 1.745 -8.236 1.00 94.62 80 ALA A C 1
ATOM 655 O O . ALA A 1 80 ? 3.798 2.314 -8.617 1.00 94.62 80 ALA A O 1
ATOM 656 N N . ARG A 1 81 ? 2.020 1.017 -9.068 1.00 94.44 81 ARG A N 1
ATOM 657 C CA . ARG A 1 81 ? 2.314 0.838 -10.498 1.00 94.44 81 ARG A CA 1
ATOM 658 C C . ARG A 1 81 ? 2.264 2.175 -11.239 1.00 94.44 81 ARG A C 1
ATOM 660 O O . ARG A 1 81 ? 3.019 2.377 -12.185 1.00 94.44 81 ARG A O 1
ATOM 667 N N . SER A 1 82 ? 1.362 3.077 -10.848 1.00 94.50 82 SER A N 1
ATOM 668 C CA . SER A 1 82 ? 1.284 4.437 -11.396 1.00 94.50 82 SER A CA 1
ATOM 669 C C . SER A 1 82 ? 2.562 5.230 -11.120 1.00 94.50 82 SER A C 1
ATOM 671 O O . SER A 1 82 ? 3.164 5.771 -12.046 1.00 94.50 82 SER A O 1
ATOM 673 N N . LEU A 1 83 ? 3.030 5.233 -9.870 1.00 94.69 83 LEU A N 1
ATOM 674 C CA . LEU A 1 83 ? 4.281 5.893 -9.481 1.00 94.69 83 LEU A CA 1
ATOM 675 C C . LEU A 1 83 ? 5.510 5.278 -10.157 1.00 94.69 83 LEU A C 1
ATOM 677 O O . LEU A 1 83 ? 6.379 6.011 -10.623 1.00 94.69 83 LEU A O 1
ATOM 681 N N . GLU A 1 84 ? 5.558 3.950 -10.265 1.00 94.19 84 GLU A N 1
ATOM 682 C CA . GLU A 1 84 ? 6.627 3.236 -10.965 1.00 94.19 84 GLU A CA 1
ATOM 683 C C . GLU A 1 84 ? 6.736 3.680 -12.432 1.00 94.19 84 GLU A C 1
ATOM 685 O O . GLU A 1 84 ? 7.827 4.017 -12.893 1.00 94.19 84 GLU A O 1
ATOM 690 N N . ARG A 1 85 ? 5.605 3.754 -13.154 1.00 93.50 85 ARG A N 1
ATOM 691 C CA . ARG A 1 85 ? 5.574 4.238 -14.546 1.00 93.50 85 ARG A CA 1
ATOM 692 C C . ARG A 1 85 ? 6.077 5.674 -14.654 1.00 93.50 85 ARG A C 1
ATOM 694 O O . ARG A 1 85 ? 6.947 5.946 -15.473 1.00 93.50 85 ARG A O 1
ATOM 701 N N . HIS A 1 86 ? 5.613 6.570 -13.782 1.00 93.38 86 HIS A N 1
ATOM 702 C CA . HIS A 1 86 ? 6.104 7.951 -13.773 1.00 93.38 86 HIS A CA 1
ATOM 703 C C . HIS A 1 86 ? 7.622 8.032 -13.543 1.00 93.38 86 HIS A C 1
ATOM 705 O O . HIS A 1 86 ? 8.295 8.830 -14.193 1.00 93.38 86 HIS A O 1
ATOM 711 N N . ALA A 1 87 ? 8.179 7.194 -12.664 1.00 92.50 87 ALA A N 1
ATOM 712 C CA . ALA A 1 87 ? 9.621 7.123 -12.424 1.00 92.50 87 ALA A CA 1
ATOM 713 C C . ALA A 1 87 ? 10.398 6.583 -13.642 1.00 92.50 87 ALA A C 1
ATOM 715 O O . ALA A 1 87 ? 11.513 7.027 -13.926 1.00 92.50 87 ALA A O 1
ATOM 716 N N . MET A 1 88 ? 9.803 5.655 -14.396 1.00 91.38 88 MET A N 1
ATOM 717 C CA . MET A 1 88 ? 10.361 5.170 -15.661 1.00 91.38 88 MET A CA 1
ATOM 718 C C . MET A 1 88 ? 10.325 6.237 -16.761 1.00 91.38 88 MET A C 1
ATOM 720 O O . MET A 1 88 ? 11.283 6.356 -17.527 1.00 91.38 88 MET A O 1
ATOM 724 N N . ASP A 1 89 ? 9.283 7.062 -16.809 1.00 87.75 89 ASP A N 1
ATOM 725 C CA . ASP A 1 89 ? 9.107 8.083 -17.847 1.00 87.75 89 ASP A CA 1
ATOM 726 C C . ASP A 1 89 ? 9.896 9.370 -17.561 1.00 87.75 89 ASP A C 1
ATOM 728 O O . ASP A 1 89 ? 10.317 10.063 -18.489 1.00 87.75 89 ASP A O 1
ATOM 732 N N . ALA A 1 90 ? 10.179 9.672 -16.290 1.00 78.38 90 ALA A N 1
ATOM 733 C CA . ALA A 1 90 ? 10.908 10.873 -15.894 1.00 78.38 90 ALA A CA 1
ATOM 734 C C . ALA A 1 90 ? 12.299 10.941 -16.558 1.00 78.38 90 ALA A C 1
ATOM 736 O O . ALA A 1 90 ? 13.214 10.173 -16.240 1.00 78.38 90 ALA A O 1
ATOM 737 N N . HIS A 1 91 ? 12.480 11.875 -17.496 1.00 57.81 91 HIS A N 1
ATOM 738 C CA . HIS A 1 91 ? 13.803 12.387 -17.847 1.00 57.81 91 HIS A CA 1
ATOM 739 C C . HIS A 1 91 ? 14.318 13.122 -16.609 1.00 57.81 91 HIS A C 1
ATOM 741 O O . HIS A 1 91 ? 13.662 14.041 -16.131 1.00 57.81 91 HIS A O 1
ATOM 747 N N . THR A 1 92 ? 15.430 12.655 -16.045 1.00 51.50 92 THR A N 1
ATOM 748 C CA . THR A 1 92 ? 16.025 13.118 -14.782 1.00 51.50 92 THR A CA 1
ATOM 749 C C . THR A 1 92 ? 15.841 14.619 -14.527 1.00 51.50 92 THR A C 1
ATOM 751 O O . THR A 1 92 ? 16.492 15.446 -15.160 1.00 51.50 92 THR A O 1
ATOM 754 N N . GLY A 1 93 ? 14.984 14.949 -13.561 1.00 49.62 93 GLY A N 1
ATOM 755 C CA . GLY A 1 93 ? 14.808 16.276 -12.976 1.00 49.62 93 GLY A CA 1
ATOM 756 C C . GLY A 1 93 ? 14.088 16.133 -11.628 1.00 49.62 93 GLY A C 1
ATOM 757 O O . GLY A 1 93 ? 13.225 15.261 -11.505 1.00 49.62 93 GLY A O 1
ATOM 758 N N . PRO A 1 94 ? 14.462 16.902 -10.589 1.00 49.97 94 PRO A N 1
ATOM 759 C CA . PRO A 1 94 ? 13.979 16.678 -9.231 1.00 49.97 94 PRO A CA 1
ATOM 760 C C . PRO A 1 94 ? 12.484 16.986 -9.139 1.00 49.97 94 PRO A C 1
ATOM 762 O O . PRO A 1 94 ? 12.031 18.032 -9.598 1.00 49.97 94 PRO A O 1
ATOM 765 N N . VAL A 1 95 ? 11.719 16.084 -8.524 1.00 55.00 95 VAL A N 1
ATOM 766 C CA . VAL A 1 95 ? 10.293 16.292 -8.251 1.00 55.00 95 VAL A CA 1
ATOM 767 C C . VAL A 1 95 ? 10.178 17.265 -7.071 1.00 55.00 95 VAL A C 1
ATOM 769 O O . VAL A 1 95 ? 10.587 16.903 -5.965 1.00 55.00 95 VAL A O 1
ATOM 772 N N . PRO A 1 96 ? 9.654 18.496 -7.238 1.00 50.91 96 PRO A N 1
ATOM 773 C CA . PRO A 1 96 ? 9.388 19.346 -6.093 1.00 50.91 96 PRO A CA 1
ATOM 774 C C . PRO A 1 96 ? 8.170 18.771 -5.372 1.00 50.91 96 PRO A C 1
ATOM 776 O O . PRO A 1 96 ? 7.092 18.622 -5.957 1.00 50.91 96 PRO A O 1
ATOM 779 N N . GLY A 1 97 ? 8.356 18.410 -4.102 1.00 55.53 97 GLY A N 1
ATOM 780 C CA . GLY A 1 97 ? 7.275 17.956 -3.241 1.00 55.53 97 GLY A CA 1
ATOM 781 C C . GLY A 1 97 ? 6.129 18.962 -3.287 1.00 55.53 97 GLY A C 1
ATOM 782 O O . GLY A 1 97 ? 6.310 20.137 -2.968 1.00 55.53 97 GLY A O 1
ATOM 783 N N . ARG A 1 98 ? 4.937 18.519 -3.701 1.00 65.06 98 ARG A N 1
ATOM 784 C CA . ARG A 1 98 ? 3.723 19.323 -3.537 1.00 65.06 98 ARG A CA 1
ATOM 785 C C . ARG A 1 98 ? 3.401 19.362 -2.052 1.00 65.06 98 ARG A C 1
ATOM 787 O O . ARG A 1 98 ? 2.709 18.496 -1.532 1.00 65.06 98 ARG A O 1
ATOM 794 N N . GLY A 1 99 ? 3.938 20.370 -1.381 1.00 53.38 99 GLY A N 1
ATOM 795 C CA . GLY A 1 99 ? 3.698 20.643 0.021 1.00 53.38 99 GLY A CA 1
ATOM 796 C C . GLY A 1 99 ? 3.609 22.141 0.251 1.00 53.38 99 GLY A C 1
ATOM 797 O O . GLY A 1 99 ? 4.631 22.802 0.386 1.00 53.38 99 GLY A O 1
ATOM 798 N N . ARG A 1 100 ? 2.362 22.612 0.375 1.00 51.75 100 ARG A N 1
ATOM 799 C CA . ARG A 1 100 ? 1.918 23.906 0.922 1.00 51.75 100 ARG A CA 1
ATOM 800 C C . ARG A 1 100 ? 1.804 25.072 -0.073 1.00 51.75 100 ARG A C 1
ATOM 802 O O . ARG A 1 100 ? 2.780 25.702 -0.462 1.00 51.75 100 ARG A O 1
ATOM 809 N N . SER A 1 101 ? 0.556 25.406 -0.406 1.00 51.69 101 SER A N 1
ATOM 810 C CA . SER A 1 101 ? 0.177 26.710 -0.956 1.00 51.69 101 SER A CA 1
ATOM 811 C C . SER A 1 101 ? 0.658 27.824 -0.015 1.00 51.69 101 SER A C 1
ATOM 813 O O . SER A 1 101 ? 0.419 27.721 1.194 1.00 51.69 101 SER A O 1
ATOM 815 N N . PRO A 1 102 ? 1.305 28.894 -0.507 1.00 48.28 102 PRO A N 1
ATOM 816 C CA . PRO A 1 102 ? 1.575 30.052 0.324 1.00 48.28 102 PRO A CA 1
ATOM 817 C C . PRO A 1 102 ? 0.247 30.771 0.578 1.00 48.28 102 PRO A C 1
ATOM 819 O O . PRO A 1 102 ? -0.436 31.202 -0.350 1.00 48.28 102 PRO A O 1
ATOM 822 N N . SER A 1 103 ? -0.144 30.874 1.847 1.00 56.28 103 SER A N 1
ATOM 823 C CA . SER A 1 103 ? -1.190 31.797 2.276 1.00 56.28 103 SER A CA 1
ATOM 824 C C . SER A 1 103 ? -0.742 33.216 1.926 1.00 56.28 103 SER A C 1
ATOM 826 O O . SER A 1 103 ? 0.264 33.689 2.455 1.00 56.28 103 SER A O 1
ATOM 828 N N . VAL A 1 104 ? -1.475 33.865 1.022 1.00 61.41 104 VAL A N 1
ATOM 829 C CA . VAL A 1 104 ? -1.329 35.282 0.676 1.00 61.41 104 VAL A CA 1
ATOM 830 C C . VAL A 1 104 ? -1.369 36.112 1.961 1.00 61.41 104 VAL A C 1
ATOM 832 O O . VAL A 1 104 ? -2.369 36.115 2.678 1.00 61.41 104 VAL A O 1
ATOM 835 N N . GLY A 1 105 ? -0.258 36.785 2.265 1.00 47.66 105 GLY A N 1
ATOM 836 C CA . GLY A 1 105 ? -0.189 37.780 3.326 1.00 47.66 105 GLY A CA 1
ATOM 837 C C . GLY A 1 105 ? -1.020 38.997 2.936 1.00 47.66 105 GLY A C 1
ATOM 838 O O . GLY A 1 105 ? -0.828 39.566 1.864 1.00 47.66 105 GLY A O 1
ATOM 839 N N . GLN A 1 106 ? -1.955 39.384 3.800 1.00 49.56 106 GLN A N 1
ATOM 840 C CA . GLN A 1 106 ? -2.662 40.652 3.679 1.00 49.56 106 GLN A CA 1
ATOM 841 C C . GLN A 1 106 ? -1.685 41.782 4.012 1.00 49.56 106 GLN A C 1
ATOM 843 O O . GLN A 1 106 ? -1.168 41.868 5.124 1.00 49.56 106 GLN A O 1
ATOM 848 N N . SER A 1 107 ? -1.418 42.638 3.032 1.00 49.16 107 SER A N 1
ATOM 849 C CA . SER A 1 107 ? -0.712 43.900 3.208 1.00 49.16 107 SER A CA 1
ATOM 850 C C . SER A 1 107 ? -1.670 44.938 3.797 1.00 49.16 107 SER A C 1
ATOM 852 O O . SER A 1 107 ? -2.546 45.437 3.092 1.00 49.16 107 SER A O 1
ATOM 854 N N . SER A 1 108 ? -1.506 45.288 5.071 1.00 52.69 108 SER A N 1
ATOM 855 C CA . SER A 1 108 ? -2.119 46.482 5.657 1.00 52.69 108 SER A CA 1
ATOM 856 C C . SER A 1 108 ? -1.135 47.651 5.571 1.00 52.69 108 SER A C 1
ATOM 858 O O . SER A 1 108 ? -0.249 47.796 6.413 1.00 52.69 108 SER A O 1
ATOM 860 N N . SER A 1 109 ? -1.282 48.480 4.539 1.00 50.84 109 SER A N 1
ATOM 861 C CA . SER A 1 109 ? -0.679 49.810 4.458 1.00 50.84 109 SER A CA 1
ATOM 862 C C . SER A 1 109 ? -1.515 50.784 5.293 1.00 50.84 109 SER A C 1
ATOM 864 O O . SER A 1 109 ? -2.561 51.250 4.843 1.00 50.84 109 SER A O 1
ATOM 866 N N . GLY A 1 110 ? -1.082 51.059 6.524 1.00 47.19 110 GLY A N 1
ATOM 867 C CA . GLY A 1 110 ? -1.603 52.159 7.334 1.00 47.19 110 GLY A CA 1
ATOM 868 C C . GLY A 1 110 ? -0.855 53.443 6.991 1.00 47.19 110 GLY A C 1
ATOM 869 O O . GLY A 1 110 ? 0.302 53.599 7.369 1.00 47.19 110 GLY A O 1
ATOM 870 N N . SER A 1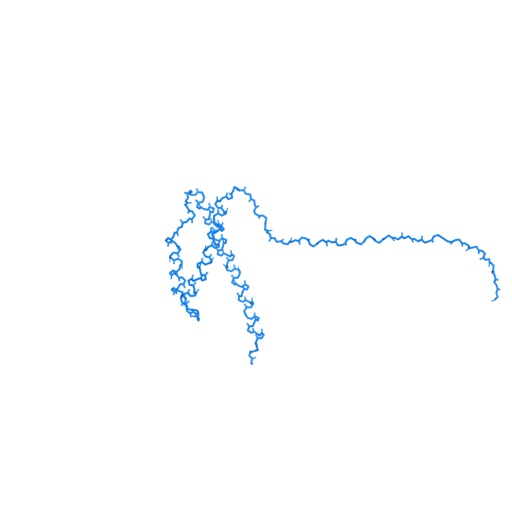 111 ? -1.499 54.329 6.236 1.00 53.38 111 SER A N 1
ATOM 871 C CA . SER A 1 111 ? -1.015 55.681 5.955 1.00 53.38 111 SER A CA 1
ATOM 872 C C . SER A 1 111 ? -1.349 56.597 7.131 1.00 53.38 111 SER A C 1
ATOM 874 O O . SER A 1 111 ? -2.520 56.831 7.422 1.00 53.38 111 SER A O 1
ATOM 876 N N . ASP A 1 112 ? -0.311 57.100 7.792 1.00 47.97 112 ASP A N 1
ATOM 877 C CA . ASP A 1 112 ? -0.383 58.167 8.787 1.00 47.97 112 ASP A CA 1
ATOM 878 C C . ASP A 1 112 ? -0.459 59.520 8.061 1.00 47.97 112 ASP A C 1
ATOM 880 O O . ASP A 1 112 ? 0.468 59.915 7.351 1.00 47.97 112 ASP A O 1
ATOM 884 N N . ALA A 1 113 ? -1.599 60.197 8.182 1.00 52.03 113 ALA A N 1
ATOM 885 C CA . ALA A 1 113 ? -1.819 61.549 7.688 1.00 52.03 113 ALA A CA 1
ATOM 886 C C . ALA A 1 113 ? -2.315 62.404 8.859 1.00 52.03 113 ALA A C 1
ATOM 888 O O . ALA A 1 113 ? -3.506 62.443 9.168 1.00 52.03 113 ALA A O 1
ATOM 889 N N . GLY A 1 114 ? -1.373 63.064 9.535 1.00 47.47 114 GLY A N 1
ATOM 890 C CA . GLY A 1 114 ? -1.664 64.047 10.575 1.00 47.47 114 GLY A CA 1
ATOM 891 C C . GLY A 1 114 ? -2.310 65.315 9.994 1.00 47.47 114 GLY A C 1
ATOM 892 O O . GLY A 1 114 ? -1.940 65.740 8.896 1.00 47.47 114 GLY A O 1
ATOM 893 N N . PRO A 1 115 ? -3.259 65.953 10.703 1.00 62.88 115 PRO A N 1
ATOM 894 C CA . PRO A 1 115 ? -3.859 67.195 10.246 1.00 62.88 115 PRO A CA 1
ATOM 895 C C . PRO A 1 115 ? -3.011 68.406 10.657 1.00 62.88 115 PRO A C 1
ATOM 897 O O . PRO A 1 115 ? -2.652 68.591 11.820 1.00 62.88 115 PRO A O 1
ATOM 900 N N . SER A 1 116 ? -2.741 69.267 9.681 1.00 51.44 116 SER A N 1
ATOM 901 C CA . SER A 1 116 ? -2.326 70.653 9.861 1.00 51.44 116 SER A CA 1
ATOM 902 C C . SER A 1 116 ? -3.546 71.510 10.222 1.00 51.44 116 SER A C 1
ATOM 904 O O . SER A 1 116 ? -4.557 71.505 9.524 1.00 51.44 116 SER A O 1
ATOM 906 N N . GLY A 1 117 ? -3.458 72.259 11.323 1.00 47.50 117 GLY A N 1
ATOM 907 C CA . GLY A 1 117 ? -4.523 73.144 11.793 1.00 47.50 117 GLY A CA 1
ATOM 908 C C . GLY A 1 117 ? -3.987 74.212 12.743 1.00 47.50 117 GLY A C 1
ATOM 909 O O . GLY A 1 117 ? -3.456 73.911 13.802 1.00 47.50 117 GLY A O 1
ATOM 910 N N . SER A 1 118 ? -4.100 75.455 12.294 1.00 51.03 118 SER A N 1
ATOM 911 C CA . SER A 1 118 ? -3.607 76.728 12.827 1.00 51.03 118 SER A CA 1
ATOM 912 C C . SER A 1 118 ? -4.323 77.275 14.072 1.00 51.03 118 SER A C 1
ATOM 914 O O . SER A 1 118 ? -5.520 77.057 14.234 1.00 51.03 118 SER A O 1
ATOM 916 N N . GLY A 1 119 ? -3.630 78.154 14.810 1.00 45.88 119 GLY A N 1
ATOM 917 C CA . GLY A 1 119 ? -4.193 79.141 15.754 1.00 45.88 119 GLY A CA 1
ATOM 918 C C . GLY A 1 119 ? -3.536 79.019 17.134 1.00 45.88 119 GLY A C 1
ATOM 919 O O . GLY A 1 119 ? -3.567 77.949 17.717 1.00 45.88 119 GLY A O 1
ATOM 920 N N . GLY A 1 120 ? -2.836 79.999 17.705 1.00 44.47 120 GLY A N 1
ATOM 921 C CA . GLY A 1 120 ? -3.045 81.443 17.656 1.00 44.47 120 GLY A CA 1
ATOM 922 C C . GLY A 1 120 ? -3.647 81.896 18.992 1.00 44.47 120 GLY A C 1
ATOM 923 O O . GLY A 1 120 ? -4.744 81.462 19.318 1.00 44.47 120 GLY A O 1
ATOM 924 N N . SER A 1 121 ? -2.932 82.783 19.700 1.00 54.78 121 SER A N 1
ATOM 925 C CA . SER A 1 121 ? -3.347 83.512 20.919 1.00 54.78 121 SER A CA 1
ATOM 926 C C . SER A 1 121 ? -3.427 82.702 22.220 1.00 54.78 121 SER A C 1
ATOM 928 O O . SER A 1 121 ? -3.748 81.527 22.221 1.00 54.78 121 SER A O 1
ATOM 930 N N . SER A 1 122 ? -3.237 83.246 23.415 1.00 55.31 122 SER A N 1
ATOM 931 C CA . SER A 1 122 ? -2.598 84.450 23.955 1.00 55.31 122 SER A CA 1
ATOM 932 C C . SER A 1 122 ? -2.741 84.293 25.476 1.00 55.31 122 SER A C 1
ATOM 934 O O . SER A 1 122 ? -3.730 83.756 25.959 1.00 55.31 122 SER A O 1
ATOM 936 N N . GLU A 1 123 ? -1.737 84.766 26.203 1.00 52.34 123 GLU A N 1
ATOM 937 C CA . GLU A 1 123 ? -1.840 85.390 27.526 1.00 52.34 123 GLU A CA 1
ATOM 938 C C . GLU A 1 123 ? -2.709 84.808 28.668 1.00 52.34 123 GLU A C 1
ATOM 940 O O . GLU A 1 123 ? -3.921 84.953 28.729 1.00 52.34 123 GLU A O 1
ATOM 945 N N . ARG A 1 124 ? -1.967 84.390 29.705 1.00 50.28 124 ARG A N 1
ATOM 946 C CA . ARG A 1 124 ? -1.936 84.957 31.073 1.00 50.28 124 ARG A CA 1
ATOM 947 C C . ARG A 1 124 ? -3.187 84.903 31.974 1.00 50.28 124 ARG A C 1
ATOM 949 O O . ARG A 1 124 ? -4.127 85.664 31.819 1.00 50.28 124 ARG A O 1
ATOM 956 N N . LYS A 1 125 ? -2.891 84.283 33.127 1.00 48.81 125 LYS A N 1
ATOM 957 C CA . LYS A 1 125 ? -3.079 84.750 34.518 1.00 48.81 125 LYS A CA 1
ATOM 958 C C . LYS A 1 125 ? -4.481 84.677 35.126 1.00 48.81 125 LYS A C 1
ATOM 960 O O . LYS A 1 125 ? -5.414 85.329 34.680 1.00 48.81 125 LYS A O 1
ATOM 965 N N . GLY A 1 126 ? -4.501 84.020 36.281 1.00 49.62 126 GLY A N 1
ATOM 966 C CA . GLY A 1 126 ? -5.525 84.071 37.315 1.00 49.62 126 GLY A CA 1
ATOM 967 C C . GLY A 1 126 ? -5.196 83.029 38.357 1.00 49.62 126 GLY A C 1
ATOM 968 O O . GLY A 1 126 ? -5.741 81.920 38.212 1.00 49.62 126 GLY A O 1
#